Protein AF-V4Y2R0-F1 (afdb_monomer)

Secondary structure (DSSP, 8-state):
---HHHHHHHHHHHHHHHHHHHHHHHHHHTHHHHHHHTT--HHHHHHHHHHHHHHHHHHHHHHHHHHH--

Solvent-accessible surface area (backbone atoms only — not comparable to full-atom values): 3896 Å² total; per-residue (Å²): 132,83,61,73,65,59,59,60,48,52,55,52,51,45,51,50,50,41,50,52,33,53,49,53,37,55,54,41,70,67,38,51,67,58,41,43,73,76,69,45,51,68,70,58,40,50,52,53,40,50,51,50,38,51,52,30,51,50,51,39,52,52,47,50,46,61,69,72,74,112

Sequence (70 aa):
MIDPDAESQIDRRVLAGIVVLALAAGVALFGLPALRAVGMSFQTAFWSIAAVQLVAALGIALLVFRVTGD

Structure (mmCIF, N/CA/C/O backbone):
data_AF-V4Y2R0-F1
#
_entry.id   AF-V4Y2R0-F1
#
loop_
_atom_site.group_PDB
_atom_site.id
_atom_site.type_symbol
_atom_site.label_atom_id
_atom_site.label_alt_id
_atom_site.label_comp_id
_atom_site.label_asym_id
_atom_site.label_entity_id
_atom_site.label_seq_id
_atom_site.pdbx_PDB_ins_code
_atom_site.Cartn_x
_atom_site.Cartn_y
_atom_site.Cartn_z
_atom_site.occupancy
_atom_site.B_iso_or_equiv
_atom_site.auth_seq_id
_atom_site.auth_comp_id
_atom_site.auth_asym_id
_atom_site.auth_atom_id
_atom_site.pdbx_PDB_model_num
ATOM 1 N N . MET A 1 1 ? 16.184 -2.534 -36.154 1.00 57.28 1 MET A N 1
ATOM 2 C CA . MET A 1 1 ? 15.430 -1.281 -35.969 1.00 57.28 1 MET A CA 1
ATOM 3 C C . MET A 1 1 ? 14.639 -1.465 -34.691 1.00 57.28 1 MET A C 1
ATOM 5 O O . MET A 1 1 ? 13.790 -2.344 -34.669 1.00 57.28 1 MET A O 1
ATOM 9 N N . ILE A 1 2 ? 15.034 -0.795 -33.608 1.00 65.44 2 ILE A N 1
ATOM 10 C CA . ILE A 1 2 ? 14.247 -0.783 -32.367 1.00 65.44 2 ILE A CA 1
ATOM 11 C C . ILE A 1 2 ? 12.983 0.019 -32.674 1.00 65.44 2 ILE A C 1
ATOM 13 O O . ILE A 1 2 ? 13.071 1.063 -33.318 1.00 65.44 2 ILE A O 1
ATOM 17 N N . ASP A 1 3 ? 11.829 -0.525 -32.307 1.00 67.12 3 ASP A N 1
ATOM 18 C CA . ASP A 1 3 ? 10.545 0.142 -32.479 1.00 67.12 3 ASP A CA 1
ATOM 19 C C . ASP A 1 3 ? 10.459 1.304 -31.469 1.00 67.12 3 ASP A C 1
ATOM 21 O O . ASP A 1 3 ? 10.475 1.036 -30.262 1.00 67.12 3 ASP A O 1
ATOM 25 N N . PRO A 1 4 ? 10.412 2.576 -31.911 1.00 66.12 4 PRO A N 1
ATOM 26 C CA . PRO A 1 4 ? 10.333 3.727 -31.005 1.00 66.12 4 PRO A CA 1
ATOM 27 C C . PRO A 1 4 ? 9.078 3.687 -30.118 1.00 66.12 4 PRO A C 1
ATOM 29 O O . PRO A 1 4 ? 9.050 4.274 -29.033 1.00 66.12 4 PRO A O 1
ATOM 32 N N . ASP A 1 5 ? 8.053 2.942 -30.528 1.00 73.38 5 ASP A N 1
ATOM 33 C CA . ASP A 1 5 ? 6.815 2.799 -29.775 1.00 73.38 5 ASP A CA 1
ATOM 34 C C . ASP A 1 5 ? 7.013 1.908 -28.538 1.00 73.38 5 ASP A C 1
ATOM 36 O O . ASP A 1 5 ? 6.330 2.092 -27.524 1.00 73.38 5 ASP A O 1
ATOM 40 N N . ALA A 1 6 ? 7.973 0.976 -28.582 1.00 66.62 6 ALA A N 1
ATOM 41 C CA . ALA A 1 6 ? 8.267 0.049 -27.491 1.00 66.62 6 ALA A CA 1
ATOM 42 C C . ALA A 1 6 ? 8.846 0.766 -26.262 1.00 66.62 6 ALA A C 1
ATOM 44 O O . ALA A 1 6 ? 8.440 0.471 -25.137 1.00 66.62 6 ALA A O 1
ATOM 45 N N . GLU A 1 7 ? 9.727 1.743 -26.479 1.00 66.25 7 GLU A N 1
ATOM 46 C CA . GLU A 1 7 ? 10.326 2.573 -25.425 1.00 66.25 7 GLU A CA 1
ATOM 47 C C . GLU A 1 7 ? 9.244 3.426 -24.736 1.00 66.25 7 GLU A C 1
ATOM 49 O O . GLU A 1 7 ? 9.075 3.379 -23.516 1.00 66.25 7 GLU A O 1
ATOM 54 N N . SER A 1 8 ? 8.376 4.070 -25.530 1.00 72.44 8 SER A 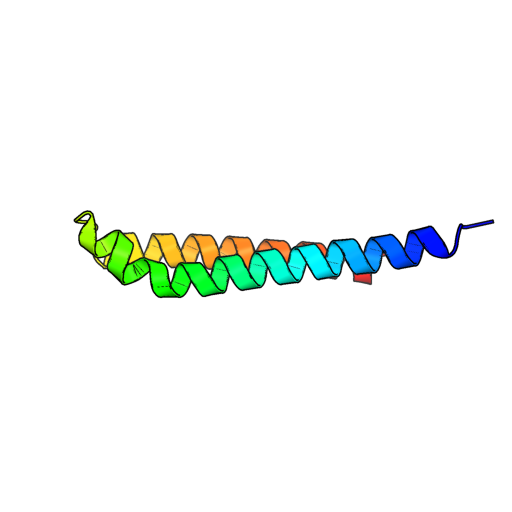N 1
ATOM 55 C CA . SER A 1 8 ? 7.257 4.877 -25.018 1.00 72.44 8 SER A CA 1
ATOM 56 C C . SER A 1 8 ? 6.244 4.074 -24.187 1.00 72.44 8 SER A C 1
ATOM 58 O O . SER A 1 8 ? 5.611 4.597 -23.262 1.00 72.44 8 SER A O 1
ATOM 60 N N . GLN A 1 9 ? 6.060 2.789 -24.507 1.00 71.94 9 GLN A N 1
ATOM 61 C CA . GLN A 1 9 ? 5.167 1.916 -23.753 1.00 71.94 9 GLN A CA 1
ATOM 62 C C . GLN A 1 9 ? 5.752 1.495 -22.406 1.00 71.94 9 GLN A C 1
ATOM 64 O O . GLN A 1 9 ? 4.979 1.339 -21.456 1.00 71.94 9 GLN A O 1
ATOM 69 N N . ILE A 1 10 ? 7.071 1.304 -22.302 1.00 74.25 10 ILE A N 1
ATOM 70 C CA . ILE A 1 10 ? 7.733 0.957 -21.036 1.00 74.25 10 ILE A CA 1
ATOM 71 C C . ILE A 1 10 ? 7.558 2.105 -20.041 1.00 74.25 10 ILE A C 1
ATOM 73 O O . ILE A 1 10 ? 7.050 1.870 -18.941 1.00 74.25 10 ILE A O 1
ATOM 77 N N . ASP A 1 11 ? 7.820 3.341 -20.468 1.00 82.25 11 ASP A N 1
ATOM 78 C CA . ASP A 1 11 ? 7.637 4.537 -19.640 1.00 82.25 11 ASP A CA 1
ATOM 79 C C . ASP A 1 11 ? 6.197 4.690 -19.142 1.00 82.25 11 ASP A C 1
ATOM 81 O O . ASP A 1 11 ? 5.953 4.914 -17.953 1.00 82.25 11 ASP A O 1
ATOM 85 N N . ARG A 1 12 ? 5.204 4.492 -20.019 1.00 85.25 12 ARG A N 1
ATOM 86 C CA . ARG A 1 12 ? 3.784 4.567 -19.633 1.00 85.25 12 ARG A CA 1
ATOM 87 C C . ARG A 1 12 ? 3.385 3.483 -18.637 1.00 85.25 12 ARG A C 1
ATOM 89 O O . ARG A 1 12 ? 2.619 3.762 -17.714 1.00 85.25 12 ARG A O 1
ATOM 96 N N . ARG A 1 13 ? 3.872 2.251 -18.808 1.00 86.25 13 ARG A N 1
ATOM 97 C CA . ARG A 1 13 ? 3.580 1.135 -17.892 1.00 86.25 13 ARG A CA 1
ATOM 98 C C . ARG A 1 13 ? 4.212 1.363 -16.524 1.00 86.25 13 ARG A C 1
ATOM 100 O O . ARG A 1 13 ? 3.566 1.099 -15.512 1.00 86.25 13 ARG A O 1
ATOM 107 N N . VAL A 1 14 ? 5.438 1.880 -16.488 1.00 86.69 14 VAL A N 1
ATOM 108 C CA . VAL A 1 14 ? 6.144 2.200 -15.243 1.00 86.69 14 VAL A CA 1
ATOM 109 C C . VAL A 1 14 ? 5.451 3.347 -14.515 1.00 86.69 14 VAL A C 1
ATOM 111 O O . VAL A 1 14 ? 5.149 3.212 -13.329 1.00 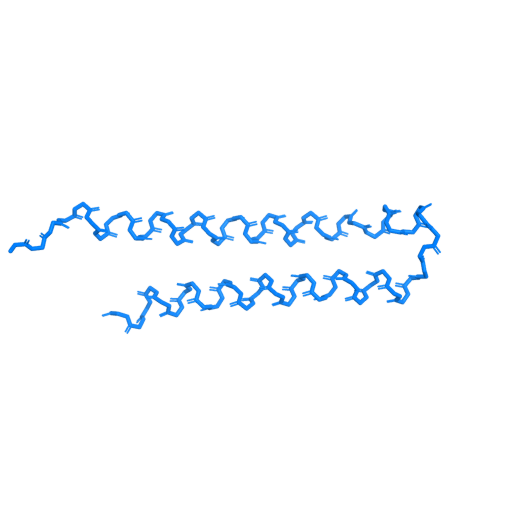86.69 14 VAL A O 1
ATOM 114 N N . LEU A 1 15 ? 5.091 4.419 -15.226 1.00 88.31 15 LEU A N 1
ATOM 115 C CA . LEU A 1 15 ? 4.321 5.529 -14.666 1.00 88.31 15 LEU A CA 1
ATOM 116 C C . LEU A 1 15 ? 2.977 5.056 -14.097 1.00 88.31 15 LEU A C 1
ATOM 118 O O . LEU A 1 15 ? 2.632 5.403 -12.968 1.00 88.31 15 LEU A O 1
ATOM 122 N N . ALA A 1 16 ? 2.241 4.223 -14.836 1.00 91.00 16 ALA A N 1
ATOM 123 C CA . ALA A 1 16 ? 0.992 3.642 -14.353 1.00 91.00 16 ALA A CA 1
ATOM 124 C C . ALA A 1 16 ? 1.207 2.804 -13.080 1.00 91.00 16 ALA A C 1
ATOM 126 O O . ALA A 1 16 ? 0.435 2.928 -12.131 1.00 91.00 16 ALA A O 1
ATOM 127 N N . GLY A 1 17 ? 2.277 2.005 -13.020 1.00 88.62 17 GLY A N 1
ATOM 128 C CA . GLY A 1 17 ? 2.645 1.234 -11.830 1.00 88.62 17 GLY A CA 1
ATOM 129 C C . GLY A 1 17 ? 2.932 2.113 -10.610 1.00 88.62 17 GLY A C 1
ATOM 130 O O . GLY A 1 17 ? 2.411 1.850 -9.527 1.00 88.62 17 GLY A O 1
ATOM 131 N N . ILE A 1 18 ? 3.694 3.196 -10.788 1.00 89.25 18 ILE A N 1
ATOM 132 C CA . ILE A 1 18 ? 3.995 4.162 -9.721 1.00 89.25 18 ILE A CA 1
ATOM 133 C C . ILE A 1 18 ? 2.711 4.830 -9.219 1.00 89.25 18 ILE A C 1
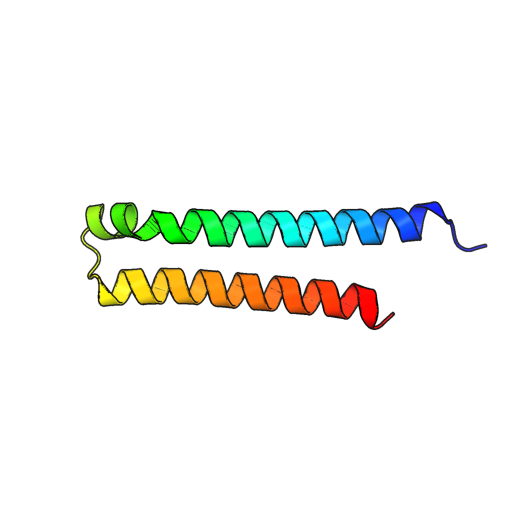ATOM 135 O O . ILE A 1 18 ? 2.489 4.895 -8.011 1.00 89.25 18 ILE A O 1
ATOM 139 N N . VAL A 1 19 ? 1.842 5.280 -10.129 1.00 92.69 19 VAL A N 1
ATOM 140 C CA . VAL A 1 19 ? 0.559 5.909 -9.777 1.00 92.69 19 VAL A CA 1
ATOM 141 C C . VAL A 1 19 ? -0.325 4.944 -8.989 1.00 92.69 19 VAL A C 1
ATOM 143 O O . VAL A 1 19 ? -0.869 5.325 -7.955 1.00 92.69 19 VAL A O 1
ATOM 146 N N . VAL A 1 20 ? -0.439 3.686 -9.420 1.00 93.56 20 VAL A N 1
ATOM 147 C CA . VAL A 1 20 ? -1.233 2.668 -8.714 1.00 93.56 20 VAL A CA 1
ATOM 148 C C . VAL A 1 20 ? -0.695 2.424 -7.303 1.00 93.56 20 VAL A C 1
ATOM 150 O O . VAL A 1 20 ? -1.478 2.398 -6.354 1.00 93.56 20 VAL A O 1
ATOM 153 N N . LEU A 1 21 ? 0.624 2.291 -7.137 1.00 90.81 21 LEU A N 1
ATOM 154 C CA . LEU A 1 21 ? 1.241 2.083 -5.822 1.00 90.81 21 LEU A CA 1
ATOM 155 C C . LEU A 1 21 ? 1.073 3.300 -4.906 1.00 90.81 21 LEU A C 1
ATOM 157 O O . LEU A 1 21 ? 0.759 3.138 -3.727 1.00 90.81 21 LEU A O 1
ATOM 161 N N . ALA A 1 22 ? 1.221 4.512 -5.444 1.00 87.44 22 ALA A N 1
ATOM 162 C CA . ALA A 1 22 ? 1.018 5.748 -4.697 1.00 87.44 22 ALA A CA 1
ATOM 163 C C . ALA A 1 22 ? -0.439 5.903 -4.237 1.00 87.44 22 ALA A C 1
ATOM 165 O O . ALA A 1 22 ? -0.692 6.241 -3.081 1.00 87.44 22 ALA A O 1
ATOM 166 N N . LEU A 1 23 ? -1.404 5.598 -5.110 1.00 92.12 23 LEU A N 1
ATOM 167 C CA . LEU A 1 23 ? -2.823 5.610 -4.761 1.00 92.12 23 LEU A CA 1
ATOM 168 C C . LEU A 1 23 ? -3.153 4.548 -3.710 1.00 92.12 23 LEU A C 1
ATOM 170 O O . LEU A 1 23 ? -3.841 4.855 -2.740 1.00 92.12 23 LEU A O 1
ATOM 174 N N . ALA A 1 24 ? -2.631 3.328 -3.852 1.00 89.38 24 ALA A N 1
ATOM 175 C CA . ALA A 1 24 ? -2.825 2.267 -2.867 1.00 89.38 24 ALA A CA 1
ATOM 176 C C . ALA A 1 24 ? -2.274 2.663 -1.486 1.00 89.38 24 ALA A C 1
ATOM 178 O O . ALA A 1 24 ? -2.962 2.495 -0.477 1.00 89.38 24 ALA A O 1
ATOM 179 N N . ALA A 1 25 ? -1.075 3.252 -1.437 1.00 85.19 25 ALA A N 1
ATOM 180 C CA . ALA A 1 25 ? -0.491 3.778 -0.205 1.00 85.19 25 ALA A CA 1
ATOM 181 C C . ALA A 1 25 ? -1.325 4.928 0.384 1.00 85.19 25 ALA A C 1
ATOM 183 O O . ALA A 1 25 ? -1.587 4.948 1.587 1.00 85.19 25 ALA A O 1
ATOM 184 N N . GLY A 1 26 ? -1.798 5.850 -0.458 1.00 88.31 26 GLY A N 1
ATOM 185 C CA . GLY A 1 26 ? -2.664 6.954 -0.049 1.00 88.31 26 GLY A CA 1
ATOM 186 C C . GLY A 1 26 ? -3.982 6.474 0.557 1.00 88.31 26 GLY A C 1
ATOM 187 O O . GLY A 1 26 ? -4.377 6.940 1.622 1.00 88.31 26 GLY A O 1
ATOM 188 N N . VAL A 1 27 ? -4.636 5.489 -0.062 1.00 89.31 27 VAL A N 1
ATOM 189 C CA . VAL A 1 27 ? -5.863 4.873 0.471 1.00 89.31 27 VAL A CA 1
ATOM 190 C C . VAL A 1 27 ? -5.590 4.159 1.796 1.00 89.31 27 VAL A C 1
ATOM 192 O O . VAL A 1 27 ? -6.389 4.273 2.726 1.00 89.31 27 VAL A O 1
ATOM 195 N N . ALA A 1 28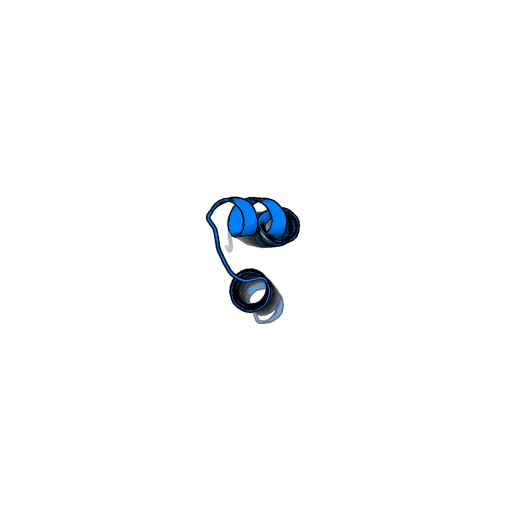 ? -4.447 3.479 1.929 1.00 87.19 28 ALA A N 1
ATOM 196 C CA . ALA A 1 28 ? -4.077 2.786 3.160 1.00 87.19 28 ALA A CA 1
ATOM 197 C C . ALA A 1 28 ? -3.958 3.732 4.370 1.00 87.19 28 ALA A C 1
ATOM 199 O O . ALA A 1 28 ? -4.301 3.323 5.479 1.00 87.19 28 ALA A O 1
ATOM 200 N N . LEU A 1 29 ? -3.566 5.000 4.180 1.00 84.12 29 LEU A N 1
ATOM 201 C CA . LE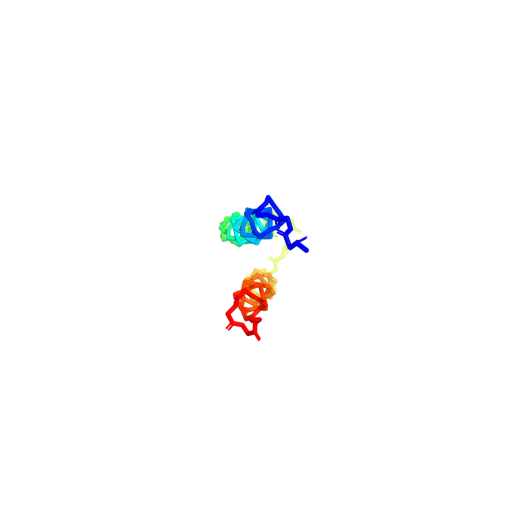U A 1 29 ? -3.532 6.006 5.258 1.00 84.12 29 LEU A CA 1
ATOM 202 C 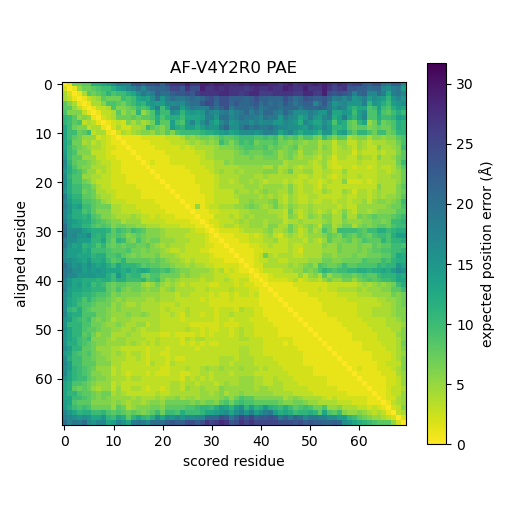C . LEU A 1 29 ? -4.915 6.249 5.883 1.00 84.12 29 LEU A C 1
ATOM 204 O O . LEU A 1 29 ? -5.023 6.458 7.091 1.00 84.12 29 LEU A O 1
ATOM 208 N N . PHE A 1 30 ? -5.978 6.146 5.086 1.00 88.19 30 PHE A N 1
ATOM 209 C CA . PHE A 1 30 ? -7.366 6.237 5.548 1.00 88.19 30 PHE A CA 1
ATOM 210 C C . PHE A 1 30 ? -7.947 4.881 5.974 1.00 88.19 30 PHE A C 1
ATOM 212 O O . PHE A 1 30 ? -9.121 4.797 6.328 1.00 88.19 30 PHE A O 1
ATOM 219 N N . GLY A 1 31 ? -7.144 3.814 5.975 1.00 84.38 31 GLY A N 1
ATOM 220 C CA . GLY A 1 31 ? -7.552 2.480 6.415 1.00 84.38 31 GLY A CA 1
ATOM 221 C C . GLY A 1 31 ? -7.651 2.342 7.935 1.00 84.38 31 GLY A C 1
ATOM 222 O O . GLY A 1 31 ? -8.327 1.440 8.424 1.00 84.38 31 GLY A O 1
ATOM 223 N N . LEU A 1 32 ? -7.027 3.240 8.705 1.00 86.25 32 LEU A N 1
ATOM 224 C CA . LEU A 1 32 ? -6.966 3.138 10.167 1.00 86.25 32 LEU A CA 1
ATOM 225 C C . LEU A 1 32 ? -8.362 3.161 10.835 1.00 86.25 32 LEU A C 1
ATOM 227 O O . LEU A 1 32 ? -8.620 2.277 11.652 1.00 86.25 32 LEU A O 1
ATOM 231 N N . PRO A 1 33 ? -9.302 4.062 10.472 1.00 84.94 33 PRO A N 1
ATOM 232 C CA . PRO A 1 33 ? -10.690 4.003 10.941 1.00 84.94 33 PRO A CA 1
ATOM 233 C C . PRO A 1 33 ? -11.388 2.680 10.606 1.00 84.94 33 PRO A C 1
ATOM 235 O O . PRO A 1 33 ? -12.047 2.105 11.470 1.00 84.94 33 PRO A O 1
ATOM 238 N N . ALA A 1 34 ? -11.212 2.168 9.383 1.00 87.94 34 ALA A N 1
ATOM 239 C CA . ALA A 1 34 ? -11.832 0.919 8.946 1.00 87.94 34 ALA A CA 1
ATOM 240 C C . ALA A 1 34 ? -11.295 -0.284 9.736 1.00 87.94 34 ALA A C 1
ATOM 242 O O . ALA A 1 34 ? -12.075 -1.067 10.266 1.00 87.94 34 ALA A O 1
ATOM 243 N N . LEU A 1 35 ? -9.973 -0.388 9.901 1.00 86.75 35 LEU A N 1
ATOM 244 C CA . LEU A 1 35 ? -9.326 -1.452 10.676 1.00 86.75 35 LEU A CA 1
ATOM 245 C C . LEU A 1 35 ? -9.725 -1.404 12.158 1.00 86.75 35 LEU A C 1
ATOM 247 O O . LEU A 1 35 ? -9.956 -2.439 12.784 1.00 86.75 35 LEU A O 1
ATOM 251 N N . ARG A 1 36 ? -9.866 -0.201 12.722 1.00 87.50 36 ARG A N 1
ATOM 252 C CA . ARG A 1 36 ? -10.347 -0.006 14.096 1.00 87.50 36 ARG A CA 1
ATOM 253 C C . ARG A 1 36 ? -11.818 -0.399 14.253 1.00 87.50 36 ARG A C 1
ATOM 255 O O . ARG A 1 36 ? -12.162 -0.970 15.284 1.00 87.50 36 ARG A O 1
ATOM 262 N N . ALA A 1 37 ? -12.661 -0.159 13.246 1.00 88.19 37 ALA A N 1
ATOM 263 C CA . ALA A 1 37 ? -14.077 -0.538 13.263 1.00 88.19 37 ALA A CA 1
ATOM 264 C C . ALA A 1 37 ? -14.295 -2.062 13.311 1.00 88.19 37 ALA A C 1
ATOM 266 O O . ALA A 1 37 ? -15.276 -2.517 13.889 1.00 88.19 37 ALA A O 1
ATOM 267 N N . VAL A 1 38 ? -13.356 -2.854 12.781 1.00 89.31 38 VAL A N 1
ATOM 268 C CA . VAL A 1 38 ? -13.372 -4.330 12.866 1.00 89.31 38 VAL A CA 1
ATOM 269 C C . VAL A 1 38 ? -12.768 -4.877 14.171 1.00 89.31 38 VAL A C 1
ATOM 271 O O . VAL A 1 38 ? -12.588 -6.083 14.313 1.00 89.31 38 VAL A O 1
ATOM 274 N N . GLY A 1 39 ? -12.454 -4.010 15.140 1.00 90.00 39 GLY A N 1
ATOM 275 C CA . GLY A 1 39 ? -11.945 -4.402 16.460 1.00 90.00 39 GLY A CA 1
ATOM 276 C C . GLY A 1 39 ? -10.424 -4.553 16.546 1.00 90.00 39 GLY A C 1
ATOM 277 O O . GLY A 1 39 ? -9.909 -5.029 17.557 1.00 90.00 39 GLY A O 1
ATOM 278 N N . ME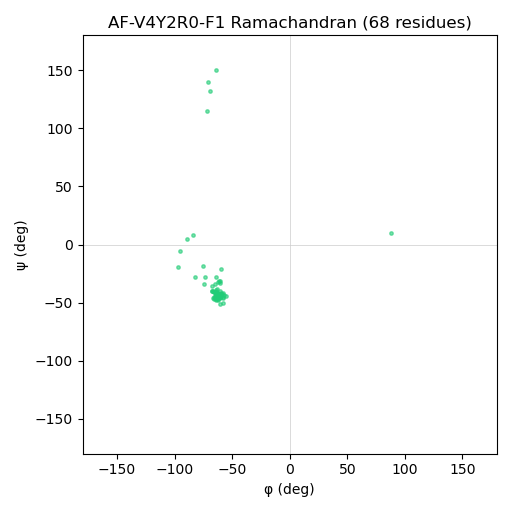T A 1 40 ? -9.677 -4.136 15.520 1.00 91.38 40 MET A N 1
ATOM 279 C CA . MET A 1 40 ? -8.218 -4.228 15.528 1.00 91.38 40 MET A CA 1
ATOM 280 C C . MET A 1 40 ? -7.596 -3.225 16.520 1.00 91.38 40 MET A C 1
ATOM 282 O O . MET A 1 40 ? -8.019 -2.068 16.642 1.00 91.38 40 MET A O 1
ATOM 286 N N . SER A 1 41 ? -6.557 -3.651 17.244 1.00 92.44 41 SER A N 1
ATOM 287 C CA . SER A 1 41 ? -5.796 -2.745 18.113 1.00 92.44 41 SER A CA 1
ATOM 288 C C . SER A 1 41 ? -5.099 -1.659 17.278 1.00 92.44 41 SER A C 1
ATOM 290 O O . SER A 1 41 ? -4.744 -1.897 16.123 1.00 92.44 41 SER A O 1
ATOM 292 N N . PHE A 1 42 ? -4.890 -0.464 17.849 1.00 89.12 42 PHE A N 1
ATOM 293 C CA . PHE A 1 42 ? -4.175 0.616 17.155 1.00 89.12 42 PHE A CA 1
ATOM 294 C C . PHE A 1 42 ? -2.788 0.164 16.692 1.00 89.12 42 PHE A C 1
ATOM 296 O O . PHE A 1 42 ? -2.430 0.394 15.544 1.00 89.12 42 PHE A O 1
ATOM 303 N N . GLN A 1 43 ? -2.054 -0.533 17.564 1.00 92.94 43 GLN A N 1
ATOM 304 C CA . GLN A 1 43 ? -0.721 -1.041 17.261 1.00 92.94 43 GLN A CA 1
ATOM 305 C C . GLN A 1 43 ? -0.753 -1.957 16.034 1.00 92.94 43 GLN A C 1
ATOM 307 O O . GLN A 1 43 ? -0.004 -1.748 15.086 1.00 92.94 43 GLN A O 1
ATOM 312 N N . THR A 1 44 ? -1.656 -2.939 16.018 1.00 92.12 44 THR A N 1
ATOM 313 C CA . THR A 1 44 ? -1.792 -3.866 14.888 1.00 92.12 44 THR A CA 1
ATOM 314 C C . THR A 1 44 ? 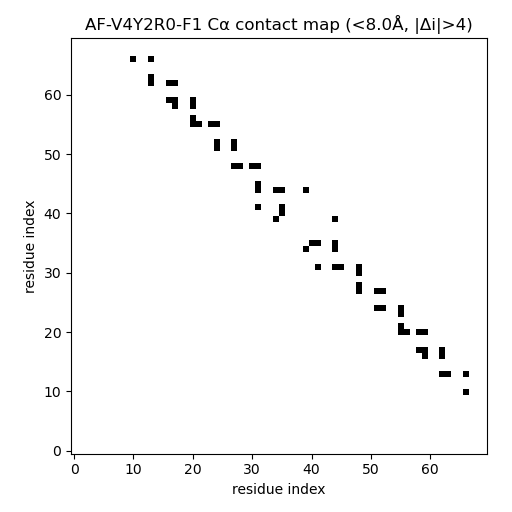-2.178 -3.124 13.606 1.00 92.12 44 THR A C 1
ATOM 316 O O . THR A 1 44 ? -1.518 -3.305 12.589 1.00 92.12 44 THR A O 1
ATOM 319 N N . ALA A 1 45 ? -3.178 -2.238 13.661 1.00 89.88 45 ALA A N 1
ATOM 320 C CA . ALA A 1 45 ? -3.636 -1.475 12.499 1.00 89.88 45 ALA A CA 1
ATOM 321 C C . ALA A 1 45 ? -2.540 -0.558 11.929 1.00 89.88 45 ALA A C 1
ATOM 323 O O . ALA A 1 45 ? -2.361 -0.484 10.714 1.00 89.88 45 ALA A O 1
ATOM 324 N N . PHE A 1 46 ? -1.777 0.104 12.801 1.00 89.88 46 PHE A N 1
ATOM 325 C CA . PHE A 1 46 ? -0.647 0.945 12.417 1.00 89.88 46 PHE A CA 1
ATOM 326 C C . PHE A 1 46 ? 0.421 0.139 11.675 1.00 89.88 46 PHE A C 1
ATOM 328 O O . PHE A 1 46 ? 0.811 0.512 10.570 1.00 89.88 46 PHE A O 1
ATOM 335 N N . TRP A 1 47 ? 0.852 -0.994 12.237 1.00 92.81 47 TRP A N 1
ATOM 336 C CA . TRP A 1 47 ? 1.865 -1.840 11.603 1.00 92.81 47 TRP A CA 1
ATOM 337 C C . TRP A 1 47 ? 1.385 -2.453 10.286 1.00 92.81 47 TRP A C 1
ATOM 339 O O . TRP A 1 47 ? 2.178 -2.565 9.354 1.00 92.81 47 TRP A O 1
ATOM 349 N N . SER A 1 48 ? 0.097 -2.786 10.160 1.00 90.12 48 SER A N 1
ATOM 350 C CA . SER A 1 48 ? -0.479 -3.236 8.887 1.00 90.12 48 SER A CA 1
ATOM 351 C C . SER A 1 48 ? -0.388 -2.159 7.805 1.00 90.12 48 SER A C 1
ATOM 353 O O . SER A 1 48 ? 0.065 -2.441 6.697 1.00 90.12 48 SER A O 1
ATOM 355 N N . ILE A 1 49 ? -0.758 -0.915 8.122 1.00 91.25 49 ILE A N 1
ATOM 356 C CA . ILE A 1 49 ? -0.657 0.207 7.175 1.00 91.25 49 ILE A CA 1
ATOM 357 C C . ILE A 1 49 ? 0.810 0.505 6.844 1.00 91.25 49 ILE A C 1
ATOM 359 O O . ILE A 1 49 ? 1.142 0.727 5.680 1.00 91.25 49 ILE A O 1
ATOM 363 N N . ALA A 1 50 ? 1.702 0.469 7.837 1.00 92.12 50 ALA A N 1
ATOM 364 C CA . ALA A 1 50 ? 3.134 0.675 7.635 1.00 92.12 50 ALA A CA 1
ATOM 365 C C . ALA A 1 50 ? 3.743 -0.381 6.696 1.00 92.12 50 ALA A C 1
ATOM 367 O O . ALA A 1 50 ? 4.533 -0.035 5.820 1.00 92.12 50 ALA A O 1
ATOM 368 N N . ALA A 1 51 ? 3.337 -1.649 6.818 1.00 93.19 51 ALA A N 1
ATOM 369 C CA . ALA A 1 51 ? 3.774 -2.714 5.919 1.00 93.19 51 ALA A CA 1
ATOM 370 C C . ALA A 1 51 ? 3.315 -2.472 4.472 1.00 93.19 51 ALA A C 1
ATOM 372 O O . ALA A 1 51 ? 4.116 -2.598 3.547 1.00 93.19 51 ALA A O 1
ATOM 373 N N . VAL A 1 52 ? 2.057 -2.064 4.270 1.00 91.38 52 VAL A N 1
ATOM 374 C CA . VAL A 1 52 ? 1.536 -1.710 2.936 1.00 91.38 52 VAL A CA 1
ATOM 375 C C . VAL A 1 52 ? 2.328 -0.552 2.330 1.00 91.38 52 VAL A C 1
ATOM 377 O O . VAL A 1 52 ? 2.719 -0.618 1.166 1.00 91.38 52 VAL A O 1
ATOM 380 N N . GLN A 1 53 ? 2.616 0.484 3.120 1.00 90.56 53 GLN A N 1
ATOM 381 C CA . GLN A 1 53 ? 3.415 1.616 2.656 1.00 90.56 53 GLN A CA 1
ATOM 382 C C . GLN A 1 53 ? 4.849 1.219 2.304 1.00 90.56 53 GLN A C 1
ATOM 384 O O . GLN A 1 53 ? 5.365 1.664 1.283 1.00 90.56 53 GLN A O 1
ATOM 389 N N . LEU A 1 54 ? 5.479 0.351 3.097 1.00 93.12 54 LEU A N 1
ATOM 390 C CA . LEU A 1 54 ? 6.819 -0.148 2.801 1.00 93.12 54 LEU A CA 1
ATOM 391 C C . LEU A 1 54 ? 6.846 -0.929 1.481 1.00 93.12 54 LEU A C 1
ATOM 393 O O . LEU A 1 54 ? 7.725 -0.705 0.654 1.00 93.12 54 LEU A O 1
ATOM 397 N N . VAL A 1 55 ? 5.863 -1.804 1.251 1.00 94.00 55 VAL A N 1
ATOM 398 C CA . VAL A 1 55 ? 5.738 -2.561 -0.005 1.00 94.00 55 VAL A CA 1
ATOM 399 C C . VAL A 1 55 ? 5.520 -1.625 -1.194 1.00 94.00 55 VAL A C 1
ATOM 401 O O . VAL A 1 55 ? 6.162 -1.799 -2.228 1.00 94.00 55 VAL A O 1
ATOM 404 N N . ALA A 1 56 ? 4.669 -0.608 -1.049 1.00 92.06 56 ALA A N 1
ATOM 405 C CA . ALA A 1 56 ? 4.452 0.386 -2.094 1.00 92.06 56 ALA A CA 1
ATOM 406 C C . ALA A 1 56 ? 5.732 1.175 -2.411 1.00 92.06 56 ALA A C 1
ATOM 408 O O . ALA A 1 56 ? 6.087 1.320 -3.581 1.00 92.06 56 ALA A O 1
ATOM 409 N N . ALA A 1 57 ? 6.462 1.617 -1.384 1.00 90.25 57 ALA A N 1
ATOM 410 C CA . ALA A 1 57 ? 7.730 2.323 -1.545 1.00 90.25 57 ALA A CA 1
ATOM 411 C C . ALA A 1 57 ? 8.787 1.456 -2.248 1.00 90.25 57 ALA A C 1
ATOM 413 O O . ALA A 1 57 ? 9.441 1.921 -3.181 1.00 90.25 57 ALA A O 1
ATOM 414 N N . LEU A 1 58 ? 8.918 0.184 -1.857 1.00 94.56 58 LEU A N 1
ATOM 415 C CA . LEU A 1 58 ? 9.825 -0.764 -2.509 1.00 94.56 58 LEU A CA 1
ATOM 416 C C . LEU A 1 58 ? 9.427 -1.030 -3.965 1.00 94.56 58 LEU A C 1
ATOM 418 O O . LEU A 1 58 ? 10.289 -1.042 -4.839 1.00 94.56 58 LEU A O 1
ATOM 422 N N . GLY A 1 59 ? 8.133 -1.200 -4.244 1.00 90.62 59 GLY A N 1
ATOM 423 C CA . GLY A 1 59 ? 7.630 -1.384 -5.605 1.00 90.62 59 GLY A CA 1
ATOM 424 C C . GLY A 1 59 ? 7.957 -0.194 -6.509 1.00 90.62 59 GLY A C 1
ATOM 425 O O . GLY A 1 59 ? 8.427 -0.387 -7.628 1.00 90.62 59 GLY A O 1
ATOM 426 N N . ILE A 1 60 ? 7.792 1.032 -6.005 1.00 90.44 60 ILE A N 1
ATOM 427 C CA . ILE A 1 60 ? 8.176 2.256 -6.722 1.00 90.44 60 ILE A CA 1
ATOM 428 C C . ILE A 1 60 ? 9.691 2.292 -6.947 1.00 90.44 60 ILE A C 1
ATOM 430 O O . ILE A 1 60 ? 10.123 2.538 -8.069 1.00 90.44 60 ILE A O 1
ATOM 434 N N . ALA A 1 61 ? 10.502 2.003 -5.926 1.00 91.00 61 ALA A N 1
ATOM 435 C CA . ALA A 1 61 ? 11.959 1.997 -6.054 1.00 91.00 61 ALA A CA 1
ATOM 436 C C . ALA A 1 61 ? 12.446 0.997 -7.118 1.00 91.00 61 ALA A C 1
ATOM 438 O O . ALA A 1 61 ? 13.303 1.336 -7.931 1.00 91.00 61 ALA A O 1
ATOM 439 N N . LEU A 1 62 ? 11.864 -0.206 -7.163 1.00 90.62 62 LEU A N 1
ATOM 440 C CA . LEU A 1 62 ? 12.179 -1.220 -8.175 1.00 90.62 62 LEU A CA 1
ATOM 441 C C . LEU A 1 62 ? 11.750 -0.794 -9.583 1.00 90.62 62 LEU A C 1
ATOM 443 O O . LEU A 1 62 ? 12.481 -1.029 -10.542 1.00 90.62 62 LEU A O 1
ATOM 447 N N . LEU A 1 63 ? 10.583 -0.161 -9.714 1.00 88.12 63 LEU A N 1
ATOM 448 C CA . LEU A 1 63 ? 10.094 0.369 -10.987 1.00 88.12 63 LEU A CA 1
ATOM 449 C C . LEU A 1 63 ? 10.992 1.491 -11.522 1.00 88.12 63 LEU A C 1
ATOM 451 O O . LEU A 1 63 ? 11.326 1.488 -12.703 1.00 88.12 63 LEU A O 1
ATOM 455 N N . VAL A 1 64 ? 11.424 2.407 -10.653 1.00 86.56 64 VAL A N 1
ATOM 456 C CA . VAL A 1 64 ? 12.356 3.486 -11.010 1.00 86.56 64 VAL A CA 1
ATOM 457 C C . VAL A 1 64 ? 13.727 2.926 -11.380 1.00 86.56 64 VAL A C 1
ATOM 459 O O . VAL A 1 64 ? 14.285 3.311 -12.406 1.00 86.56 64 VAL A O 1
ATOM 462 N N . PHE A 1 65 ? 14.252 1.986 -10.587 1.00 87.38 65 PHE A N 1
ATOM 463 C CA . PHE A 1 65 ? 15.527 1.331 -10.879 1.00 87.38 65 PHE A CA 1
ATOM 464 C C . PHE A 1 65 ? 15.501 0.638 -12.242 1.00 87.38 65 PHE A C 1
ATOM 466 O O . PHE A 1 65 ? 16.445 0.772 -13.008 1.00 87.38 65 PHE A O 1
ATOM 473 N N . ARG A 1 66 ? 14.398 -0.037 -12.578 1.00 83.25 66 ARG A N 1
ATOM 474 C CA . ARG A 1 66 ? 14.222 -0.682 -13.881 1.00 83.25 66 ARG A CA 1
ATOM 475 C C . ARG A 1 66 ? 14.236 0.301 -15.056 1.00 83.25 66 ARG A C 1
ATOM 477 O O . ARG A 1 66 ? 14.683 -0.078 -16.120 1.00 83.25 66 ARG A O 1
ATOM 484 N N . VAL A 1 67 ? 13.754 1.529 -14.874 1.00 79.19 67 VAL A N 1
ATOM 485 C CA . VAL A 1 67 ? 13.780 2.566 -15.926 1.00 79.19 67 VAL A CA 1
ATOM 486 C C . VAL A 1 67 ? 15.126 3.281 -16.021 1.00 79.19 67 VAL A C 1
ATOM 488 O O . VAL A 1 67 ? 15.473 3.774 -17.081 1.00 79.19 67 VAL A O 1
ATOM 491 N N . THR A 1 68 ? 15.877 3.369 -14.921 1.00 73.44 68 THR A N 1
ATOM 492 C CA . THR A 1 68 ? 17.144 4.128 -14.869 1.00 73.44 68 THR A CA 1
ATOM 493 C C . THR A 1 68 ? 18.382 3.245 -15.076 1.00 73.44 68 THR A C 1
ATOM 495 O O . THR A 1 68 ? 19.466 3.758 -15.333 1.00 73.44 68 THR A O 1
ATOM 498 N N . GLY A 1 69 ? 18.247 1.933 -14.872 1.00 64.44 69 GLY A N 1
ATOM 499 C CA . GLY A 1 69 ? 19.335 0.957 -14.961 1.00 64.44 69 GLY A CA 1
ATOM 500 C C . GLY A 1 69 ? 19.468 0.247 -16.312 1.00 64.44 69 GLY A C 1
ATOM 501 O O . GLY A 1 69 ? 20.423 -0.515 -16.461 1.00 64.44 69 GLY A O 1
ATOM 502 N N . ASP A 1 70 ? 18.536 0.483 -17.241 1.00 49.59 70 ASP A N 1
ATOM 503 C CA . ASP A 1 70 ? 18.627 0.105 -18.663 1.00 49.59 70 ASP A CA 1
ATOM 504 C C . ASP A 1 70 ? 19.259 1.258 -19.471 1.00 49.59 70 ASP A C 1
ATOM 506 O O . ASP A 1 70 ? 20.025 0.964 -20.421 1.00 49.59 70 ASP A O 1
#

Foldseek 3Di:
DPDPVVLVVLVVVLVVLLVVLVVQLVVLVVCQVVCVVVVDDSVRSVVVSVVSNVVSVVSNVVSVCVNVVD

Nearest PDB structures (foldseek):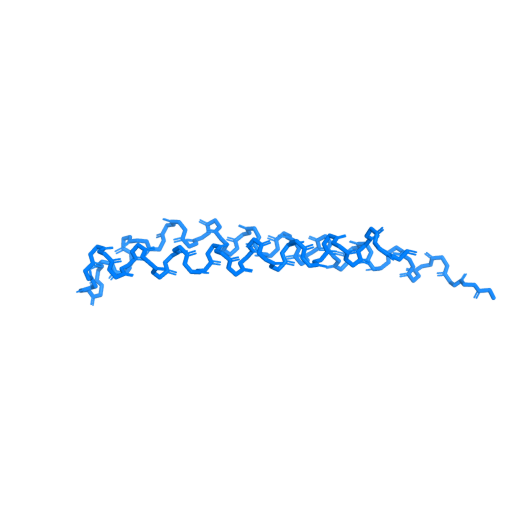
  6s1k-assembly1_I  TM=8.285E-01  e=9.071E+00  Escherichia coli str. K-12 substr. MG1655star
  7a0g-assembly1_FFF  TM=7.339E-01  e=6.311E+00  Serratia marcescens

Radius of gyration: 16.7 Å; Cα contacts (8 Å, |Δi|>4): 33; chains: 1; bounding box: 33×11×54 Å

Mean predicted aligned error: 6.85 Å

pLDDT: mean 85.0, std 9.6, range [49.59, 94.56]